Protein AF-A0A814S631-F1 (afdb_monomer_lite)

pLDDT: mean 72.61, std 12.99, range [43.47, 88.88]

Radius of gyration: 15.38 Å; chains: 1; bounding box: 37×34×47 Å

Foldseek 3Di:
DLVVVCVPDQWDWDAQCPPVPPPAWDQRIWIWHDDPVDTDIDTRGDQPHHDDCPDPVNVVLLVVLPVQLDAAHEAEDQADCCVRNVSVVVVPSDDPPRNYRYHHVVVVVVVVVVD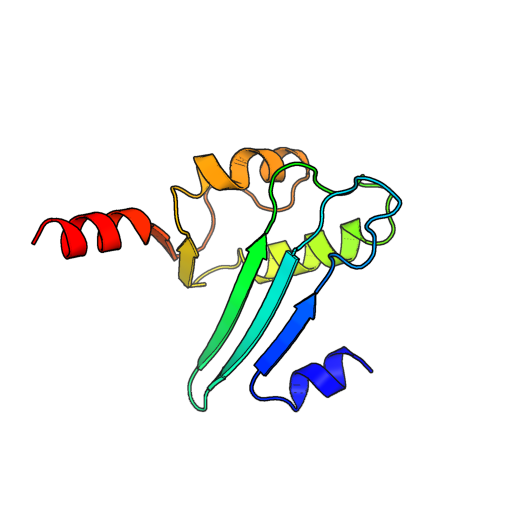

Sequence (115 aa):
MLIDTAQTTTNFVFDTESNCLTNFPSITQVMFMKQIHENSLVLIIETAHLPVELSYEFLPRKQLFNCIFRSQSHIYTWGAILDELAPFLQFNLFHLPVPSYIHNTQQVFKLWFND

Organism: NCBI:txid392030

Structure (mmCIF, N/CA/C/O backbone):
data_AF-A0A814S631-F1
#
_entry.id   AF-A0A814S631-F1
#
loop_
_atom_site.group_PDB
_atom_site.id
_atom_site.type_symbol
_atom_site.label_atom_id
_atom_site.label_alt_id
_atom_site.label_comp_id
_atom_site.label_asym_id
_atom_site.label_entity_id
_atom_site.label_seq_id
_atom_site.pdbx_PDB_ins_code
_atom_site.Cartn_x
_atom_site.Cartn_y
_atom_site.Cartn_z
_atom_site.occupancy
_atom_site.B_iso_or_equiv
_atom_site.auth_seq_id
_atom_site.auth_comp_id
_atom_site.auth_asym_id
_atom_site.auth_atom_id
_atom_site.pdbx_PDB_model_num
ATOM 1 N N . MET A 1 1 ? -24.198 3.761 5.640 1.00 49.50 1 MET A N 1
ATOM 2 C CA . MET A 1 1 ? -22.873 3.625 6.292 1.00 49.50 1 MET A CA 1
ATOM 3 C C . MET A 1 1 ? -21.807 3.923 5.235 1.00 49.50 1 MET A C 1
ATOM 5 O O . MET A 1 1 ? -22.086 3.661 4.074 1.00 49.50 1 MET A O 1
ATOM 9 N N . LEU A 1 2 ? -20.633 4.484 5.566 1.00 43.47 2 LEU A N 1
ATOM 10 C CA . LEU A 1 2 ? -19.600 4.864 4.569 1.00 43.47 2 LEU A CA 1
ATOM 11 C C . LEU A 1 2 ? -19.230 3.698 3.624 1.00 43.47 2 LEU A C 1
ATOM 13 O O . LEU A 1 2 ? -19.042 3.887 2.426 1.00 43.47 2 LEU A O 1
ATOM 17 N N . ILE A 1 3 ? -19.210 2.482 4.178 1.00 44.31 3 ILE A N 1
ATOM 18 C CA . ILE A 1 3 ? -18.983 1.224 3.458 1.00 44.31 3 ILE A CA 1
ATOM 19 C C . ILE A 1 3 ? -20.108 0.938 2.455 1.00 44.31 3 ILE A C 1
ATOM 21 O O . ILE A 1 3 ? -19.813 0.599 1.315 1.00 44.31 3 ILE A O 1
ATOM 25 N N . ASP A 1 4 ? -21.376 1.126 2.828 1.00 49.97 4 ASP A N 1
ATOM 26 C CA . ASP A 1 4 ? -22.513 0.924 1.915 1.00 49.97 4 ASP A CA 1
ATOM 27 C C . ASP A 1 4 ? -22.450 1.909 0.740 1.00 49.97 4 ASP A C 1
ATOM 29 O O . ASP A 1 4 ? -22.681 1.538 -0.407 1.00 49.97 4 ASP A O 1
ATOM 33 N N . THR A 1 5 ? -22.070 3.164 1.002 1.00 54.03 5 THR A N 1
ATOM 34 C CA . THR A 1 5 ? -21.909 4.172 -0.053 1.00 54.03 5 THR A CA 1
ATOM 35 C C . THR A 1 5 ? -20.776 3.784 -1.002 1.00 54.03 5 THR A C 1
ATOM 37 O O . THR A 1 5 ? -20.997 3.734 -2.211 1.00 54.03 5 THR A O 1
ATOM 40 N N . ALA A 1 6 ? -19.610 3.400 -0.467 1.00 56.16 6 ALA A N 1
ATOM 41 C CA . ALA A 1 6 ? -18.485 2.887 -1.253 1.00 56.16 6 ALA A CA 1
ATOM 42 C C . ALA A 1 6 ? -18.836 1.608 -2.037 1.00 56.16 6 ALA A C 1
ATOM 44 O O . ALA A 1 6 ? -18.246 1.315 -3.077 1.00 56.16 6 ALA A O 1
ATOM 45 N N . GLN A 1 7 ? -19.815 0.830 -1.568 1.00 56.03 7 GLN A N 1
ATOM 46 C CA . GLN A 1 7 ? -20.285 -0.351 -2.280 1.00 56.03 7 GLN A CA 1
ATOM 47 C C . GLN A 1 7 ? -21.157 -0.023 -3.500 1.00 56.03 7 GLN A C 1
ATOM 49 O O . GLN A 1 7 ? -21.218 -0.847 -4.414 1.00 56.03 7 GLN A O 1
ATOM 54 N N . THR A 1 8 ? -21.786 1.150 -3.546 1.00 62.84 8 THR A N 1
ATOM 55 C CA . THR A 1 8 ? -22.714 1.543 -4.623 1.00 62.84 8 THR A CA 1
ATOM 56 C C . THR A 1 8 ? -22.101 2.444 -5.696 1.00 62.84 8 THR A C 1
ATOM 58 O O . THR A 1 8 ? -22.707 2.622 -6.750 1.00 62.84 8 THR A O 1
ATOM 61 N N . THR A 1 9 ? -20.908 2.996 -5.470 1.00 57.41 9 THR A N 1
ATOM 62 C CA . THR A 1 9 ? -20.234 3.884 -6.424 1.00 57.41 9 THR A CA 1
ATOM 63 C C . THR A 1 9 ? -19.184 3.140 -7.256 1.00 57.41 9 THR A C 1
ATOM 65 O O . THR A 1 9 ? -18.549 2.192 -6.794 1.00 57.41 9 THR A O 1
ATOM 68 N N . THR A 1 10 ? -19.004 3.556 -8.514 1.00 61.81 10 THR A N 1
ATOM 69 C CA . THR A 1 10 ? -17.980 3.001 -9.423 1.00 61.81 10 THR A CA 1
ATOM 70 C C . THR A 1 10 ? -16.572 3.400 -9.003 1.00 61.81 10 THR A C 1
ATOM 72 O O . THR A 1 10 ? -15.663 2.576 -9.075 1.00 61.81 10 THR A O 1
ATOM 75 N N . ASN A 1 11 ? -16.439 4.638 -8.516 1.00 58.81 11 ASN A N 1
ATOM 76 C CA . ASN A 1 11 ? -15.249 5.171 -7.877 1.00 58.81 11 ASN A CA 1
ATOM 77 C C . ASN A 1 11 ? -15.602 5.686 -6.479 1.00 58.81 11 ASN A C 1
ATOM 79 O O . ASN A 1 11 ? -16.627 6.346 -6.293 1.00 58.81 11 ASN A O 1
ATOM 83 N N . PHE A 1 12 ? -14.761 5.401 -5.490 1.00 60.88 12 PHE A N 1
ATOM 84 C CA . PHE A 1 12 ? -14.892 5.972 -4.149 1.00 60.88 12 PHE A CA 1
ATOM 85 C C . PHE A 1 12 ? -13.537 6.471 -3.686 1.00 60.88 12 PHE A C 1
ATOM 87 O O . PHE A 1 12 ? -12.627 5.657 -3.581 1.00 60.88 12 PHE A O 1
ATOM 94 N N . VAL A 1 13 ? -13.425 7.777 -3.430 1.00 61.56 13 VAL A N 1
ATOM 95 C CA . VAL A 1 13 ? -12.200 8.422 -2.952 1.00 61.56 13 VAL A CA 1
ATOM 96 C C . VAL A 1 13 ? -12.344 8.749 -1.470 1.00 61.56 13 VAL A C 1
ATOM 98 O O . VAL A 1 13 ? -13.253 9.483 -1.090 1.00 61.56 13 VAL A O 1
ATOM 101 N N . PHE A 1 14 ? -11.444 8.217 -0.645 1.00 60.81 14 PHE A N 1
ATOM 102 C CA . PHE A 1 14 ? -11.268 8.649 0.739 1.00 60.81 14 PHE A CA 1
ATOM 103 C C . PHE A 1 14 ? -10.004 9.493 0.833 1.00 60.81 14 PHE A C 1
ATOM 105 O O . PHE A 1 14 ? -8.909 8.964 0.646 1.00 60.81 14 PHE A O 1
ATOM 112 N N . ASP A 1 15 ? -10.183 10.785 1.081 1.00 61.06 15 ASP A N 1
ATOM 113 C CA . ASP A 1 15 ? -9.104 11.725 1.359 1.00 61.06 15 ASP A CA 1
ATOM 114 C C . ASP A 1 15 ? -8.925 11.831 2.879 1.00 61.06 15 ASP A C 1
ATOM 116 O O . ASP A 1 15 ? -9.877 12.154 3.599 1.00 61.06 15 ASP A O 1
ATOM 120 N N . THR A 1 16 ? -7.724 11.517 3.373 1.00 57.44 16 THR A N 1
ATOM 121 C CA . THR A 1 16 ? -7.409 11.616 4.810 1.00 57.44 16 THR A CA 1
ATOM 122 C C . THR A 1 16 ? -6.555 12.824 5.176 1.00 57.44 16 THR A C 1
ATOM 124 O O . THR A 1 16 ? -6.138 12.943 6.327 1.00 57.44 16 THR A O 1
ATOM 127 N N . GLU A 1 17 ? -6.344 13.766 4.250 1.00 54.47 17 GLU A N 1
ATOM 128 C CA . GLU A 1 17 ? -5.602 15.009 4.505 1.00 54.47 17 GLU A CA 1
ATOM 129 C C . GLU A 1 17 ? -6.322 15.970 5.457 1.00 54.47 17 GLU A C 1
ATOM 131 O O . GLU A 1 17 ? -5.699 16.864 6.024 1.00 54.47 17 GLU A O 1
ATOM 136 N N . SER A 1 18 ? -7.620 15.778 5.707 1.00 49.88 18 SER A N 1
ATOM 137 C CA . SER A 1 18 ? -8.451 16.700 6.498 1.00 49.88 18 SER A CA 1
ATOM 138 C C . SER A 1 18 ? -8.016 16.888 7.968 1.00 49.88 18 SER A C 1
ATOM 140 O O . SER A 1 18 ? -8.552 17.760 8.651 1.00 49.88 18 SER A O 1
ATOM 142 N N . ASN A 1 19 ? -6.997 16.161 8.442 1.00 48.38 19 ASN A N 1
ATOM 143 C CA . ASN A 1 19 ? -6.349 16.343 9.745 1.00 48.38 19 ASN A CA 1
ATOM 144 C C . ASN A 1 19 ? -5.008 17.117 9.656 1.00 48.38 19 ASN A C 1
ATOM 146 O O . ASN A 1 19 ? -4.006 16.741 10.265 1.00 48.38 19 ASN A O 1
ATOM 150 N N . CYS A 1 20 ? -4.979 18.254 8.948 1.00 47.00 20 CYS A N 1
ATOM 151 C CA . CYS A 1 20 ? -3.806 19.149 8.877 1.00 47.00 20 CYS A CA 1
ATOM 152 C C . CYS A 1 20 ? -3.370 19.759 10.229 1.00 47.00 20 CYS A C 1
ATOM 154 O O . CYS A 1 20 ? -2.339 20.422 10.299 1.00 47.00 20 CYS A O 1
ATOM 156 N N . LEU A 1 21 ? -4.143 19.588 11.308 1.00 46.56 21 LEU A N 1
ATOM 157 C CA . LEU A 1 21 ? -3.886 20.244 12.596 1.00 46.56 21 LEU A CA 1
ATOM 158 C C . LEU A 1 21 ? -2.824 19.546 13.456 1.00 46.56 21 LEU A C 1
ATOM 160 O O . LEU A 1 21 ? -2.373 20.131 14.439 1.00 46.56 21 LEU A O 1
ATOM 164 N N . THR A 1 22 ? -2.426 18.314 13.122 1.00 48.09 22 THR A N 1
ATOM 165 C CA . THR A 1 22 ? -1.617 17.494 14.039 1.00 48.09 22 THR A CA 1
ATOM 166 C C . THR A 1 22 ? -0.306 16.945 13.468 1.00 48.09 22 THR A C 1
ATOM 168 O O . THR A 1 22 ? 0.371 16.218 14.184 1.00 48.09 22 THR A O 1
ATOM 171 N N . ASN A 1 23 ? 0.104 17.299 12.239 1.00 48.84 23 ASN A N 1
ATOM 172 C CA . ASN A 1 23 ? 1.354 16.809 11.613 1.00 48.84 23 ASN A CA 1
ATOM 173 C C . ASN A 1 23 ? 1.528 15.274 11.685 1.00 48.84 23 ASN A C 1
ATOM 175 O O . ASN A 1 23 ? 2.636 14.764 11.846 1.00 48.84 23 ASN A O 1
ATOM 179 N N . PHE A 1 24 ? 0.425 14.532 11.593 1.00 46.62 24 PHE A N 1
ATOM 180 C CA . PHE A 1 24 ? 0.411 13.072 11.611 1.00 46.62 24 PHE A CA 1
ATOM 181 C C . PHE A 1 24 ? 0.120 12.550 10.189 1.00 46.62 24 PHE A C 1
ATOM 183 O O . PHE A 1 24 ? -0.580 13.200 9.419 1.00 46.62 24 PHE A O 1
ATOM 190 N N . PRO A 1 25 ? 0.654 11.381 9.824 1.00 50.38 25 PRO A N 1
ATOM 191 C CA . PRO A 1 25 ? 0.599 10.781 8.484 1.00 50.38 25 PRO A CA 1
ATOM 192 C C . PRO A 1 25 ? -0.809 10.406 8.062 1.00 50.38 25 PRO A C 1
ATOM 194 O O . PRO A 1 25 ? -1.648 9.922 8.835 1.00 50.38 25 PRO A O 1
ATOM 197 N N . SER A 1 26 ? -1.017 10.424 6.764 1.00 54.25 26 SER A N 1
ATOM 198 C CA . SER A 1 26 ? -2.323 10.174 6.203 1.00 54.25 26 SER A CA 1
ATOM 199 C C . SER A 1 26 ? -2.193 9.153 5.070 1.00 54.25 26 SER A C 1
ATOM 201 O O . SER A 1 26 ? -1.183 9.055 4.374 1.00 54.25 26 SER A O 1
ATOM 203 N N . ILE A 1 27 ? -3.193 8.283 4.952 1.00 64.75 27 ILE A N 1
ATOM 204 C CA . ILE A 1 27 ? -3.417 7.593 3.687 1.00 64.75 27 ILE A CA 1
ATOM 205 C C . ILE A 1 27 ? -4.022 8.665 2.800 1.00 64.75 27 ILE A C 1
ATOM 207 O O . ILE A 1 27 ? -5.214 8.936 2.902 1.00 64.75 27 ILE A O 1
ATOM 211 N N . THR A 1 28 ? -3.208 9.331 1.999 1.00 61.00 28 THR A N 1
ATOM 212 C CA . THR A 1 28 ? -3.640 10.518 1.263 1.00 61.00 28 THR A CA 1
ATOM 213 C C . THR A 1 28 ? -4.883 10.229 0.435 1.00 61.00 28 THR A C 1
ATOM 215 O O . THR A 1 28 ? -5.835 11.000 0.451 1.00 61.00 28 THR A O 1
ATOM 218 N N . GLN A 1 29 ? -4.919 9.066 -0.224 1.00 68.06 29 GLN A N 1
ATOM 219 C CA . GLN A 1 29 ? -6.048 8.719 -1.071 1.00 68.06 29 GLN A CA 1
ATOM 220 C C . GLN A 1 29 ? -6.296 7.213 -1.139 1.00 68.06 29 GLN A C 1
ATOM 222 O O . GLN A 1 29 ? -5.407 6.437 -1.486 1.00 68.06 29 GLN A O 1
ATOM 227 N N . VAL A 1 30 ? -7.538 6.796 -0.897 1.00 69.00 30 VAL A N 1
ATOM 228 C CA . VAL A 1 30 ? -8.022 5.447 -1.230 1.00 69.00 30 VAL A CA 1
ATOM 229 C C . VAL A 1 30 ? -9.023 5.564 -2.364 1.00 69.00 30 VAL A C 1
ATOM 231 O O . VAL A 1 30 ? -10.063 6.174 -2.160 1.00 69.00 30 VAL A O 1
ATOM 234 N N . MET A 1 31 ? -8.747 4.973 -3.525 1.00 72.62 31 MET A N 1
ATOM 235 C CA . MET A 1 31 ? -9.673 4.917 -4.654 1.00 72.62 31 MET A CA 1
ATOM 236 C C . MET A 1 31 ? -10.065 3.475 -4.978 1.00 72.62 31 MET A C 1
ATOM 238 O O . MET A 1 31 ? -9.269 2.699 -5.504 1.00 72.62 31 MET A O 1
ATOM 242 N N . PHE A 1 32 ? -11.319 3.119 -4.712 1.00 72.25 32 PHE A N 1
ATOM 243 C CA . PHE A 1 32 ? -11.886 1.849 -5.171 1.00 72.25 32 PHE A CA 1
ATOM 244 C C . PHE A 1 32 ? -12.362 2.000 -6.609 1.00 72.25 32 PHE A C 1
ATOM 246 O O . PHE A 1 32 ? -13.099 2.936 -6.888 1.00 72.25 32 PHE A O 1
ATOM 253 N N . MET A 1 33 ? -11.977 1.084 -7.492 1.00 70.56 33 MET A N 1
ATOM 254 C CA . MET A 1 33 ? -12.450 1.017 -8.872 1.00 70.56 33 MET A CA 1
ATOM 255 C C . MET A 1 33 ? -13.202 -0.295 -9.059 1.00 70.56 33 MET A C 1
ATOM 257 O O . MET A 1 33 ? -12.608 -1.376 -9.029 1.00 70.56 33 MET A O 1
ATOM 261 N N . LYS A 1 34 ? -14.518 -0.209 -9.244 1.00 69.62 34 LYS A N 1
ATOM 262 C CA . LYS A 1 34 ? -15.350 -1.378 -9.537 1.00 69.62 34 LYS A CA 1
ATOM 263 C C . LYS A 1 34 ? -15.565 -1.495 -11.038 1.00 69.62 34 LYS A C 1
ATOM 265 O O . LYS A 1 34 ? -16.262 -0.667 -11.623 1.00 69.62 34 LYS A O 1
ATOM 270 N N . GLN A 1 35 ? -14.997 -2.527 -11.655 1.00 67.56 35 GLN A N 1
ATOM 271 C CA . GLN A 1 35 ? -15.314 -2.906 -13.030 1.00 67.56 35 GLN A CA 1
ATOM 272 C C . GLN A 1 35 ? -16.125 -4.206 -13.053 1.00 67.56 35 GLN A C 1
AT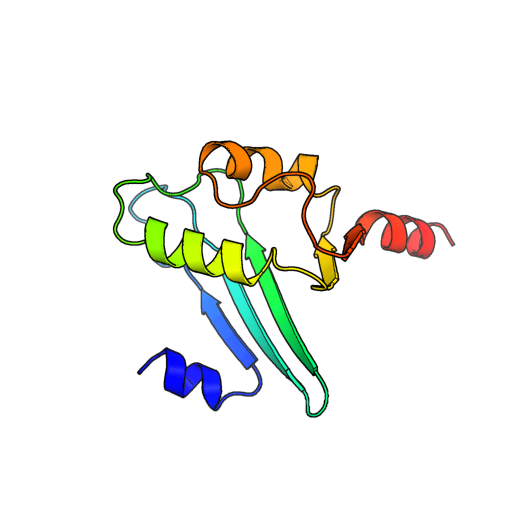OM 274 O O . GLN A 1 35 ? -16.156 -4.959 -12.084 1.00 67.56 35 GLN A O 1
ATOM 279 N N . ILE A 1 36 ? -16.801 -4.467 -14.176 1.00 58.03 36 ILE A N 1
ATOM 280 C CA . ILE A 1 36 ? -17.729 -5.601 -14.353 1.00 58.03 36 ILE A CA 1
ATOM 281 C C . ILE A 1 36 ? -17.045 -6.958 -14.098 1.00 58.03 36 ILE A C 1
ATOM 283 O O . ILE A 1 36 ? -17.706 -7.905 -13.675 1.00 58.03 36 ILE A O 1
ATOM 287 N N . HIS A 1 37 ? -15.731 -7.048 -14.321 1.00 66.38 37 HIS A N 1
ATOM 288 C CA . HIS A 1 37 ? -14.973 -8.295 -14.203 1.00 66.38 37 HIS A CA 1
ATOM 289 C C . HIS A 1 37 ? -13.944 -8.297 -13.070 1.00 66.38 37 HIS A C 1
ATOM 291 O O . HIS A 1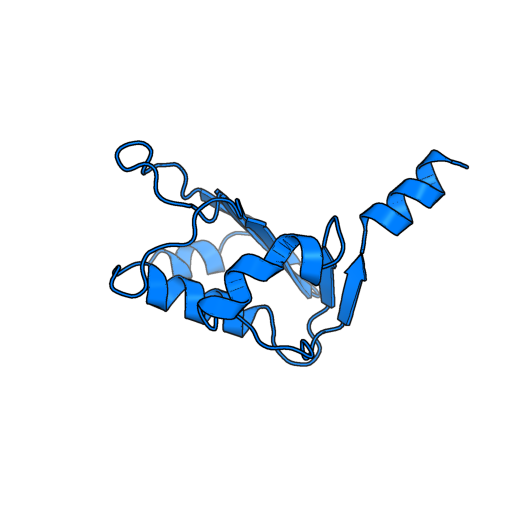 37 ? -13.610 -9.369 -12.573 1.00 66.38 37 HIS A O 1
ATOM 297 N N . GLU A 1 38 ? -13.472 -7.129 -12.627 1.00 69.88 38 GLU A N 1
ATOM 298 C CA . GLU A 1 38 ? -12.404 -7.027 -11.633 1.00 69.88 38 GLU A CA 1
ATOM 299 C C . GLU A 1 38 ? -12.629 -5.837 -10.694 1.00 69.88 38 GLU A C 1
ATOM 301 O O . GLU A 1 38 ? -13.002 -4.737 -11.110 1.00 69.88 38 GLU A O 1
ATOM 306 N N . ASN A 1 39 ? -12.398 -6.072 -9.402 1.00 73.19 39 ASN A N 1
ATOM 307 C CA . ASN A 1 39 ? -12.371 -5.021 -8.394 1.00 73.19 39 ASN A CA 1
ATOM 308 C C . ASN A 1 39 ? -10.918 -4.631 -8.147 1.00 73.19 39 ASN A C 1
ATOM 310 O O . ASN A 1 39 ? -10.121 -5.469 -7.721 1.00 73.19 39 ASN A O 1
ATOM 314 N N . SER A 1 40 ? -10.613 -3.357 -8.347 1.00 74.62 40 SER A N 1
ATOM 315 C CA . SER A 1 40 ? -9.272 -2.809 -8.178 1.00 74.62 40 SER A CA 1
ATOM 316 C C . SER A 1 40 ? -9.269 -1.727 -7.107 1.00 74.62 40 SER A C 1
ATOM 318 O O . SER A 1 40 ? -10.274 -1.063 -6.849 1.00 74.62 40 SER A O 1
ATOM 320 N N . LEU A 1 41 ? -8.120 -1.553 -6.466 1.00 77.00 41 LEU A N 1
ATOM 321 C CA . LEU A 1 41 ? -7.890 -0.529 -5.457 1.00 77.00 41 LEU A CA 1
ATOM 322 C C . LEU A 1 41 ? -6.625 0.229 -5.835 1.00 77.00 41 LEU A C 1
ATOM 324 O O . LEU A 1 41 ? -5.566 -0.375 -5.985 1.00 77.00 41 LEU A O 1
ATOM 328 N N . VAL A 1 42 ? -6.737 1.544 -5.962 1.00 77.06 42 VAL A N 1
ATOM 329 C CA . VAL A 1 42 ? -5.588 2.443 -6.017 1.00 77.06 42 VAL A CA 1
ATOM 330 C C . VAL A 1 42 ? -5.439 3.064 -4.640 1.00 77.06 42 VAL A C 1
ATOM 332 O O . VAL A 1 42 ? -6.388 3.625 -4.096 1.00 77.06 42 VAL A O 1
ATOM 335 N N . LEU A 1 43 ? -4.248 2.938 -4.069 1.00 74.50 43 LEU A N 1
ATOM 336 C CA . LEU A 1 43 ? -3.911 3.507 -2.775 1.00 74.50 43 LEU A CA 1
ATOM 337 C C . LEU A 1 43 ? -2.723 4.449 -2.959 1.00 74.50 43 LEU A C 1
ATOM 339 O O . LEU A 1 43 ? -1.665 4.020 -3.413 1.00 74.50 43 LEU A O 1
ATOM 343 N N . ILE A 1 44 ? -2.903 5.715 -2.597 1.00 74.00 44 ILE A N 1
ATOM 344 C CA . ILE A 1 44 ? -1.824 6.695 -2.492 1.00 74.00 44 ILE A CA 1
ATOM 345 C C . ILE A 1 44 ? -1.521 6.859 -1.010 1.00 74.00 44 ILE A C 1
ATOM 347 O O . ILE A 1 44 ? -2.406 7.171 -0.208 1.00 74.00 44 ILE A O 1
ATOM 351 N N . ILE A 1 45 ? -0.271 6.588 -0.654 1.00 71.38 45 ILE A N 1
ATOM 352 C CA . ILE A 1 45 ? 0.208 6.601 0.721 1.00 71.38 45 ILE A CA 1
ATOM 353 C C . ILE A 1 45 ? 1.310 7.644 0.825 1.00 71.38 45 ILE A C 1
ATOM 355 O O . ILE A 1 45 ? 2.278 7.590 0.069 1.00 71.38 45 ILE A O 1
ATOM 359 N N . GLU A 1 46 ? 1.213 8.524 1.814 1.00 68.19 46 GLU A N 1
ATOM 360 C CA . GLU A 1 46 ? 2.335 9.351 2.229 1.00 68.19 46 GLU A CA 1
ATOM 361 C C . GLU A 1 46 ? 3.109 8.627 3.339 1.00 68.19 46 GLU A C 1
ATOM 363 O O . GLU A 1 46 ? 2.615 8.391 4.445 1.00 68.19 46 GLU A O 1
ATOM 368 N N . THR A 1 47 ? 4.330 8.199 3.024 1.00 61.59 47 THR A N 1
ATOM 369 C CA . THR A 1 47 ? 5.123 7.274 3.854 1.00 61.59 47 THR A CA 1
ATOM 370 C C . THR A 1 47 ? 5.830 7.955 5.023 1.00 61.59 47 THR A C 1
ATOM 372 O O . THR A 1 47 ? 6.345 7.275 5.910 1.00 61.59 47 THR A O 1
ATOM 375 N N . ALA A 1 48 ? 5.826 9.289 5.058 1.00 58.31 48 ALA A N 1
ATOM 376 C CA . ALA A 1 48 ? 6.691 10.065 5.930 1.00 58.31 48 ALA A CA 1
ATOM 377 C C . ALA A 1 48 ? 6.381 9.937 7.433 1.00 58.31 48 ALA A C 1
ATOM 379 O O . ALA A 1 48 ? 7.272 10.246 8.218 1.00 58.31 48 ALA A O 1
ATOM 380 N N . HIS A 1 49 ? 5.188 9.494 7.872 1.00 60.16 49 HIS A N 1
ATOM 381 C CA . HIS A 1 49 ? 4.841 9.685 9.294 1.00 60.16 49 HIS A CA 1
ATOM 382 C C . HIS A 1 49 ? 4.003 8.621 10.050 1.00 60.16 49 HIS A C 1
ATOM 384 O O . HIS A 1 49 ? 3.604 8.968 11.140 1.00 60.16 49 HIS A O 1
ATOM 390 N N . LEU A 1 50 ? 3.701 7.394 9.572 1.00 65.44 50 LEU A N 1
ATOM 391 C CA . LEU A 1 50 ? 2.771 6.342 10.143 1.00 65.44 50 LEU A CA 1
ATOM 392 C C . LEU A 1 50 ? 2.085 6.494 11.552 1.00 65.44 50 LEU A C 1
ATOM 394 O O . LEU A 1 50 ? 2.749 6.796 12.539 1.00 65.44 50 LEU A O 1
ATOM 398 N N . PRO A 1 51 ? 0.735 6.338 11.659 1.00 67.25 51 PRO A N 1
ATOM 399 C CA . PRO A 1 51 ? 0.012 6.749 12.861 1.00 67.25 51 PRO A CA 1
ATOM 400 C C . PRO A 1 51 ? 0.429 5.908 14.062 1.00 67.25 51 PRO A C 1
ATOM 402 O O . PRO A 1 51 ? 0.716 4.720 13.929 1.00 67.25 51 PRO A O 1
ATOM 405 N N . VAL A 1 52 ? 0.437 6.528 15.242 1.00 72.88 52 VAL A N 1
ATOM 406 C CA . VAL A 1 52 ? 0.852 5.872 16.489 1.00 72.88 52 VAL A CA 1
ATOM 407 C C . VAL A 1 52 ? -0.028 4.645 16.742 1.00 72.88 52 VAL A C 1
ATOM 409 O O . VAL A 1 52 ? -1.246 4.728 16.574 1.00 72.88 52 VAL A O 1
ATOM 412 N N . GLU A 1 53 ? 0.555 3.527 17.187 1.00 76.56 53 GLU A N 1
ATOM 413 C CA . GLU A 1 53 ? -0.162 2.247 17.356 1.00 76.56 53 GLU A CA 1
ATOM 414 C C . GLU A 1 53 ? -1.399 2.338 18.263 1.00 76.56 53 GLU A C 1
ATOM 416 O O . GLU A 1 53 ? -2.373 1.610 18.081 1.00 76.56 53 GLU A O 1
ATOM 421 N N . LEU A 1 54 ? -1.368 3.258 19.230 1.00 81.81 54 LEU A N 1
ATOM 422 C CA . LEU A 1 54 ? -2.449 3.503 20.186 1.00 81.81 54 LEU A CA 1
ATOM 423 C C . LEU A 1 54 ? -3.576 4.388 19.629 1.00 81.81 54 LEU A C 1
ATOM 425 O O . LEU A 1 54 ? -4.586 4.590 20.303 1.00 81.81 54 LEU A O 1
ATOM 429 N N . SER A 1 55 ? -3.416 4.953 18.430 1.00 79.25 55 SER A N 1
ATOM 430 C CA . SER A 1 55 ? -4.450 5.780 17.809 1.00 79.25 55 SER A CA 1
ATOM 431 C C . SER A 1 55 ? -5.628 4.927 17.334 1.00 79.25 55 SER A C 1
ATOM 433 O O . SER A 1 55 ? -5.465 3.805 16.852 1.00 79.25 55 SER A O 1
ATOM 435 N N . TYR A 1 56 ? -6.839 5.480 17.419 1.00 79.38 56 TYR A N 1
ATOM 436 C CA . TYR A 1 56 ? -8.058 4.798 16.971 1.00 79.38 56 TYR A CA 1
ATOM 437 C C . TYR A 1 56 ? -8.053 4.491 15.459 1.00 79.38 56 TYR A C 1
ATOM 439 O O . TYR A 1 56 ? -8.751 3.585 15.010 1.00 79.38 56 TYR A O 1
ATOM 447 N N . GLU A 1 57 ? -7.248 5.214 14.675 1.00 74.38 57 GLU A N 1
ATOM 448 C CA . GLU A 1 57 ? -7.095 5.017 13.230 1.00 74.38 57 GLU A CA 1
ATOM 449 C C . GLU A 1 57 ? -6.121 3.890 12.867 1.00 74.38 57 GLU A C 1
ATOM 451 O O . GLU A 1 57 ? -6.170 3.370 11.749 1.00 74.38 57 GLU A O 1
ATOM 456 N N . PHE A 1 58 ? -5.237 3.493 13.786 1.00 79.75 58 PHE A N 1
ATOM 457 C CA . PHE A 1 58 ? -4.191 2.519 13.491 1.00 79.75 58 PHE A CA 1
ATOM 458 C C . PHE A 1 58 ? -4.762 1.141 13.149 1.00 79.75 58 PHE A C 1
ATOM 460 O O . PHE A 1 58 ? -4.361 0.528 12.159 1.00 79.75 58 PHE A O 1
ATOM 467 N N . LEU A 1 59 ? -5.741 0.664 13.925 1.00 83.12 59 LEU A N 1
ATOM 468 C CA . LEU A 1 59 ? -6.348 -0.650 13.710 1.00 83.12 59 LEU A CA 1
ATOM 469 C C . LEU A 1 59 ? -7.064 -0.756 12.345 1.00 83.12 59 LEU A C 1
ATOM 471 O O . LEU A 1 59 ? -6.762 -1.704 11.615 1.00 83.12 59 LEU A O 1
ATOM 475 N N . PRO A 1 60 ? -7.934 0.194 11.939 1.00 80.44 60 PRO A N 1
ATOM 476 C CA . PRO A 1 60 ? -8.499 0.213 10.589 1.00 80.44 60 PRO A CA 1
ATOM 477 C C . PRO A 1 60 ? -7.444 0.216 9.477 1.00 80.44 60 PRO A C 1
ATOM 479 O O . PRO A 1 60 ? -7.585 -0.511 8.494 1.00 80.44 60 PRO A O 1
ATOM 482 N N . ARG A 1 61 ? -6.353 0.980 9.631 1.00 79.00 61 ARG A N 1
ATOM 483 C CA . ARG A 1 61 ? -5.264 0.996 8.641 1.00 79.00 61 ARG A CA 1
ATOM 484 C C . ARG A 1 61 ? -4.539 -0.345 8.587 1.00 79.00 61 ARG A C 1
ATOM 486 O O . ARG A 1 61 ? -4.333 -0.875 7.503 1.00 79.00 61 ARG A O 1
ATOM 493 N N . LYS A 1 62 ? -4.236 -0.960 9.730 1.00 83.12 62 LYS A N 1
ATOM 494 C CA . LYS A 1 62 ? -3.648 -2.306 9.781 1.00 83.12 62 LYS A CA 1
ATOM 495 C C . LYS A 1 62 ? -4.534 -3.349 9.098 1.00 83.12 62 LYS A C 1
ATOM 497 O O . LYS A 1 62 ? -4.039 -4.180 8.343 1.00 83.12 62 LYS A O 1
ATOM 502 N N . GLN A 1 63 ? -5.847 -3.283 9.313 1.00 84.44 63 GLN A N 1
ATOM 503 C CA . GLN A 1 63 ? -6.807 -4.154 8.630 1.00 84.44 63 GLN A CA 1
ATOM 504 C C . GLN A 1 63 ? -6.806 -3.928 7.113 1.00 84.44 63 GLN A C 1
ATOM 506 O O . GLN A 1 63 ? -6.748 -4.900 6.364 1.00 84.44 63 GLN A O 1
ATOM 511 N N . LEU A 1 64 ? -6.798 -2.671 6.658 1.00 82.19 64 LEU A N 1
ATOM 512 C CA . LEU A 1 64 ? -6.706 -2.337 5.236 1.00 82.19 64 LEU A CA 1
ATOM 513 C C . LEU A 1 64 ? -5.432 -2.911 4.598 1.00 82.19 64 LEU A C 1
ATOM 515 O O . LEU A 1 64 ? -5.511 -3.564 3.560 1.00 82.19 64 LEU A O 1
ATOM 519 N N . PHE A 1 65 ? -4.273 -2.721 5.231 1.00 83.94 65 PHE A N 1
ATOM 520 C CA . PHE A 1 65 ? -3.004 -3.243 4.722 1.00 83.94 65 PHE A CA 1
ATOM 521 C C . PHE A 1 65 ? -3.003 -4.778 4.657 1.00 83.94 65 PHE A C 1
ATOM 523 O O . PHE A 1 65 ? -2.621 -5.341 3.632 1.00 83.94 65 PHE A O 1
ATOM 530 N N . ASN A 1 66 ? -3.542 -5.460 5.672 1.00 83.50 66 ASN A N 1
ATOM 531 C CA . ASN A 1 66 ? -3.720 -6.915 5.641 1.00 83.50 66 ASN A CA 1
ATOM 532 C C . ASN A 1 66 ? -4.631 -7.383 4.491 1.00 83.50 66 ASN A C 1
ATOM 534 O O . ASN A 1 66 ? -4.409 -8.452 3.923 1.00 83.50 66 ASN A O 1
ATOM 538 N N . CYS A 1 67 ? -5.653 -6.603 4.126 1.00 82.00 67 CYS A N 1
ATOM 539 C CA . CYS A 1 67 ? -6.510 -6.915 2.981 1.00 82.00 67 CYS A CA 1
ATOM 540 C C . CYS A 1 67 ? -5.794 -6.736 1.636 1.00 82.00 67 CYS A C 1
ATOM 542 O O . CYS A 1 67 ? -6.069 -7.489 0.701 1.00 82.00 67 CYS A O 1
ATOM 544 N N . ILE A 1 68 ? -4.896 -5.754 1.532 1.00 83.56 68 ILE A N 1
ATOM 545 C CA . ILE A 1 68 ? -4.127 -5.468 0.313 1.00 83.56 68 ILE A CA 1
ATOM 546 C C . ILE A 1 68 ? -3.064 -6.549 0.095 1.00 83.56 68 ILE A C 1
ATOM 548 O O . ILE A 1 68 ? -3.030 -7.185 -0.962 1.00 83.56 68 ILE A O 1
ATOM 552 N N . PHE A 1 69 ? -2.255 -6.813 1.123 1.00 83.69 69 PHE A N 1
ATOM 553 C CA . PHE A 1 69 ? -1.110 -7.729 1.099 1.00 83.69 69 PHE A CA 1
ATOM 554 C C . PHE A 1 69 ? -1.489 -9.198 1.337 1.00 83.69 69 PHE A C 1
ATOM 556 O O . PHE A 1 69 ? -0.819 -9.924 2.071 1.00 83.69 69 PHE A O 1
ATOM 563 N N . ARG A 1 70 ? -2.579 -9.652 0.713 1.00 80.25 70 ARG A N 1
ATOM 564 C CA . ARG A 1 70 ? -3.049 -11.045 0.764 1.00 80.25 70 ARG A CA 1
ATOM 565 C C . ARG A 1 70 ? -2.488 -11.890 -0.384 1.00 80.25 70 ARG A C 1
ATOM 567 O O . ARG A 1 70 ? -2.001 -11.366 -1.390 1.00 80.25 70 ARG A O 1
ATOM 574 N N . SER A 1 71 ? -2.627 -13.209 -0.246 1.00 74.25 71 SER A N 1
ATOM 575 C CA . SER A 1 71 ? -2.291 -14.185 -1.288 1.00 74.25 71 SER A CA 1
ATOM 576 C C . SER A 1 71 ? -2.930 -13.829 -2.633 1.00 74.25 71 SER A C 1
ATOM 578 O O . SER A 1 71 ? -4.128 -13.552 -2.669 1.00 74.25 71 SER A O 1
ATOM 580 N N . GLN A 1 72 ? -2.161 -13.908 -3.722 1.00 79.12 72 GLN A N 1
ATOM 581 C CA . GLN A 1 72 ? -2.630 -13.750 -5.113 1.00 79.12 72 GLN A CA 1
ATOM 582 C C . GLN A 1 72 ? -3.079 -12.335 -5.525 1.00 79.12 72 GLN A C 1
ATOM 584 O O . GLN A 1 72 ? -3.498 -12.144 -6.664 1.00 79.12 72 GLN A O 1
ATOM 589 N N . SER A 1 73 ? -2.962 -11.324 -4.657 1.00 83.19 73 SER A N 1
ATOM 590 C CA . SER A 1 73 ? -3.152 -9.932 -5.082 1.00 83.19 73 SER A CA 1
ATOM 591 C C . SER A 1 73 ? -2.071 -9.524 -6.085 1.00 83.19 73 SER A C 1
ATOM 593 O O . SER A 1 73 ? -0.898 -9.851 -5.901 1.00 83.19 73 SER A O 1
ATOM 595 N N . HIS A 1 74 ? -2.453 -8.764 -7.110 1.00 85.06 74 HIS A N 1
ATOM 596 C CA . HIS A 1 74 ? -1.517 -8.038 -7.964 1.00 85.06 74 HIS A CA 1
ATOM 597 C C . HIS A 1 74 ? -1.363 -6.625 -7.411 1.00 85.06 74 HIS A C 1
ATOM 599 O O . HIS A 1 74 ? -2.342 -5.892 -7.293 1.00 85.06 74 HIS A O 1
ATOM 605 N N . ILE A 1 75 ? -0.142 -6.258 -7.034 1.00 86.25 75 ILE A N 1
ATOM 606 C CA . ILE A 1 75 ? 0.170 -4.965 -6.433 1.00 86.25 75 ILE A CA 1
ATOM 607 C C . ILE A 1 75 ? 1.133 -4.241 -7.358 1.00 86.25 75 ILE A C 1
ATOM 609 O O . ILE A 1 75 ? 2.226 -4.730 -7.634 1.00 86.25 75 ILE A O 1
ATOM 613 N N . TYR A 1 76 ? 0.719 -3.069 -7.818 1.00 86.12 76 TYR A N 1
ATOM 614 C CA . TYR A 1 76 ? 1.515 -2.197 -8.669 1.00 86.12 76 TYR A CA 1
ATOM 615 C C . TYR A 1 76 ? 2.056 -1.055 -7.812 1.00 86.12 76 TYR A C 1
ATOM 617 O O . TYR A 1 76 ? 1.280 -0.305 -7.222 1.00 86.12 76 TYR A O 1
ATOM 625 N N . THR A 1 77 ? 3.377 -0.943 -7.714 1.00 85.88 77 THR A N 1
ATOM 626 C CA . THR A 1 77 ? 4.067 0.094 -6.938 1.00 85.88 77 THR A CA 1
ATOM 627 C C . THR A 1 77 ? 4.901 0.960 -7.865 1.00 85.88 77 THR A C 1
ATOM 629 O O . THR A 1 77 ? 5.439 0.457 -8.849 1.00 85.88 77 THR A O 1
ATOM 632 N N . TRP A 1 78 ? 5.052 2.252 -7.550 1.00 83.94 78 TRP A N 1
ATOM 633 C CA . TRP A 1 78 ? 5.944 3.116 -8.323 1.00 83.94 78 TRP A CA 1
ATOM 634 C C . TRP A 1 78 ? 7.389 2.622 -8.214 1.00 83.94 78 TRP A C 1
ATOM 636 O O . TRP A 1 78 ? 7.940 2.179 -9.211 1.00 83.94 78 TRP A O 1
ATOM 646 N N . GLY A 1 79 ? 7.981 2.620 -7.018 1.00 85.88 79 GLY A N 1
ATOM 647 C CA . GLY A 1 79 ? 9.320 2.085 -6.759 1.00 85.88 79 GLY A CA 1
ATOM 648 C C . GLY A 1 79 ? 9.337 0.625 -6.300 1.00 85.88 79 GLY A C 1
ATOM 649 O O . GLY A 1 79 ? 8.334 -0.093 -6.358 1.00 85.88 79 GLY A O 1
ATOM 650 N N . ALA A 1 80 ? 10.500 0.171 -5.825 1.00 86.94 80 ALA A N 1
ATOM 651 C CA . ALA A 1 80 ? 10.600 -1.120 -5.156 1.00 86.94 80 ALA A CA 1
ATOM 652 C C . ALA A 1 80 ? 9.860 -1.059 -3.813 1.00 86.94 80 ALA A C 1
ATOM 654 O O . ALA A 1 80 ? 10.048 -0.131 -3.032 1.00 86.94 80 ALA A O 1
ATOM 655 N N . ILE A 1 81 ? 9.036 -2.068 -3.526 1.00 84.06 81 ILE A N 1
ATOM 656 C CA . ILE A 1 81 ? 8.178 -2.068 -2.333 1.00 84.06 81 ILE A CA 1
ATOM 657 C C . ILE A 1 81 ? 8.963 -1.952 -1.019 1.00 84.06 81 ILE A C 1
ATOM 659 O O . ILE A 1 81 ? 8.475 -1.353 -0.067 1.00 84.06 81 ILE A O 1
ATOM 663 N N . LEU A 1 82 ? 10.178 -2.509 -0.974 1.00 85.00 82 LEU A N 1
ATOM 664 C CA . LEU A 1 82 ? 11.062 -2.398 0.184 1.00 85.00 82 LEU A CA 1
ATOM 665 C C . LEU A 1 82 ? 11.501 -0.956 0.414 1.00 85.00 82 LEU A C 1
ATOM 667 O O . LEU A 1 82 ? 11.486 -0.511 1.552 1.00 85.00 82 LEU A O 1
ATOM 671 N N . ASP A 1 83 ? 11.840 -0.231 -0.646 1.00 84.12 83 ASP A N 1
ATOM 672 C CA . ASP A 1 83 ? 12.326 1.143 -0.535 1.00 84.12 83 ASP A CA 1
ATOM 673 C C . ASP A 1 83 ? 11.185 2.085 -0.133 1.00 84.12 83 ASP A C 1
ATOM 675 O O . ASP A 1 83 ? 11.339 2.912 0.761 1.00 84.12 83 ASP A O 1
ATOM 679 N N . GLU A 1 84 ? 10.013 1.911 -0.748 1.00 79.25 84 GLU A N 1
ATOM 680 C CA . GLU A 1 84 ? 8.848 2.773 -0.526 1.00 79.25 84 GLU A CA 1
ATOM 681 C C . GLU A 1 84 ? 8.163 2.489 0.823 1.00 79.25 84 GLU A C 1
ATOM 683 O O . GLU A 1 84 ? 7.745 3.409 1.523 1.00 79.25 84 GLU A O 1
ATOM 688 N N . LEU A 1 85 ? 8.037 1.214 1.214 1.00 82.00 85 LEU A N 1
ATOM 689 C CA . LEU A 1 85 ? 7.229 0.799 2.368 1.00 82.00 85 LEU A CA 1
ATOM 690 C C . LEU A 1 85 ? 8.042 0.212 3.530 1.00 82.00 85 LEU A C 1
ATOM 692 O O . LEU A 1 85 ? 7.441 -0.261 4.493 1.00 82.00 85 LEU A O 1
ATOM 696 N N . ALA A 1 86 ? 9.380 0.265 3.517 1.00 83.38 86 ALA A N 1
ATOM 697 C CA . ALA A 1 86 ? 10.206 -0.174 4.653 1.00 83.38 86 ALA A CA 1
ATOM 698 C C . ALA A 1 86 ? 9.714 0.341 6.022 1.00 83.38 86 ALA A C 1
ATOM 700 O O . ALA A 1 86 ? 9.621 -0.470 6.951 1.00 83.38 86 ALA A O 1
ATOM 701 N N . PRO A 1 87 ? 9.318 1.625 6.179 1.00 78.44 87 PRO A N 1
ATOM 702 C CA . PRO A 1 87 ? 8.837 2.135 7.461 1.00 78.44 87 PRO A CA 1
ATOM 703 C C . PRO A 1 87 ? 7.600 1.414 8.006 1.00 78.44 87 PRO A C 1
ATOM 705 O O . PRO A 1 87 ? 7.353 1.489 9.201 1.00 78.44 87 PRO A O 1
ATOM 708 N N . PHE A 1 88 ? 6.829 0.713 7.173 1.00 80.50 88 PHE A N 1
ATOM 709 C CA . PHE A 1 88 ? 5.569 0.057 7.534 1.00 80.50 88 PHE A CA 1
ATOM 710 C C . PHE A 1 88 ? 5.797 -1.328 8.156 1.00 80.50 88 PHE A C 1
ATOM 712 O O . PHE A 1 88 ? 4.912 -1.849 8.842 1.00 80.50 88 PHE A O 1
ATOM 719 N N . LEU A 1 89 ? 6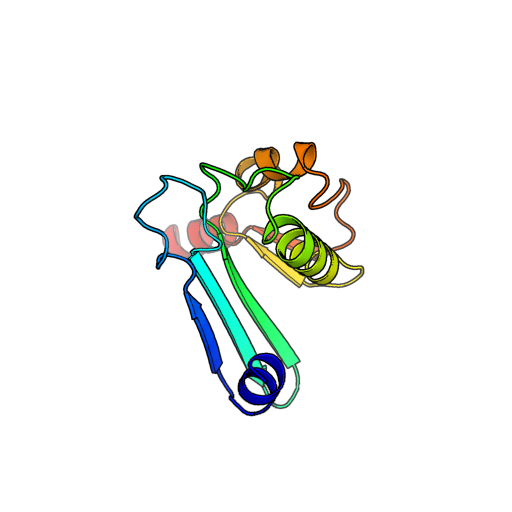.992 -1.905 7.972 1.00 83.31 89 LEU A N 1
ATOM 720 C CA . LEU A 1 89 ? 7.373 -3.194 8.554 1.00 83.31 89 LEU A CA 1
ATOM 721 C C . LEU A 1 89 ? 7.401 -3.138 10.085 1.00 83.31 89 LEU A C 1
ATOM 723 O O . LEU A 1 89 ? 6.890 -4.045 10.736 1.00 83.31 89 LEU A O 1
ATOM 727 N N . GLN A 1 90 ? 7.934 -2.054 10.663 1.00 82.38 90 GLN A N 1
ATOM 728 C CA . GLN A 1 90 ? 8.055 -1.909 12.123 1.00 82.38 90 GLN A CA 1
ATOM 729 C C . GLN A 1 90 ? 6.691 -1.887 12.835 1.00 82.38 90 GLN A C 1
ATOM 731 O O . GLN A 1 90 ? 6.584 -2.311 13.978 1.00 82.38 90 GLN A O 1
ATOM 736 N N . PHE A 1 91 ? 5.640 -1.460 12.130 1.00 79.88 91 PHE A N 1
ATOM 737 C CA . PHE A 1 91 ? 4.268 -1.382 12.636 1.00 79.88 91 PHE A CA 1
ATOM 738 C C . PHE A 1 91 ? 3.461 -2.663 12.380 1.00 79.88 91 PHE A C 1
ATOM 740 O O . PHE A 1 91 ? 2.261 -2.724 12.665 1.00 79.88 91 PHE A O 1
ATOM 747 N N . ASN A 1 92 ? 4.095 -3.700 11.821 1.00 84.06 92 ASN A N 1
ATOM 748 C CA . ASN A 1 92 ? 3.440 -4.943 11.418 1.00 84.06 92 ASN A CA 1
ATOM 749 C C . ASN A 1 92 ? 2.215 -4.693 10.517 1.00 84.06 92 ASN A C 1
ATOM 751 O O . ASN A 1 92 ? 1.171 -5.327 10.695 1.00 84.06 92 ASN A O 1
ATOM 755 N N . LEU A 1 93 ? 2.316 -3.726 9.596 1.00 83.25 93 LEU A N 1
ATOM 756 C CA . LEU A 1 93 ? 1.267 -3.464 8.605 1.00 83.25 93 LEU A CA 1
ATOM 757 C C . LEU A 1 93 ? 1.330 -4.472 7.453 1.00 83.25 93 LEU A C 1
ATOM 759 O O . LEU A 1 93 ? 0.308 -4.784 6.856 1.00 83.25 93 LEU A O 1
ATOM 763 N N . PHE A 1 94 ? 2.515 -5.007 7.164 1.00 85.94 94 PHE A N 1
ATOM 764 C CA . PHE A 1 94 ? 2.705 -6.151 6.281 1.00 85.94 94 PHE A CA 1
ATOM 765 C C . PHE A 1 94 ? 3.976 -6.919 6.671 1.00 85.94 94 PHE A C 1
ATOM 767 O O . PHE A 1 94 ? 4.767 -6.452 7.494 1.00 85.94 94 PHE A O 1
ATOM 774 N N . HIS A 1 95 ? 4.173 -8.096 6.074 1.00 86.12 95 HIS A N 1
ATOM 775 C CA . HIS A 1 95 ? 5.331 -8.954 6.322 1.00 86.12 95 HIS A CA 1
ATOM 776 C C . HIS A 1 95 ? 6.040 -9.335 5.023 1.00 86.12 95 HIS A C 1
ATOM 778 O O . HIS A 1 95 ? 5.434 -9.368 3.952 1.00 86.12 95 HIS A O 1
ATOM 784 N N . LEU A 1 96 ? 7.332 -9.647 5.143 1.00 85.50 96 LEU A N 1
ATOM 785 C CA . LEU A 1 96 ? 8.151 -10.183 4.061 1.00 85.50 96 LEU A CA 1
ATOM 786 C C . LEU A 1 96 ? 8.369 -11.694 4.255 1.00 85.50 96 LEU A C 1
ATOM 788 O O . LEU A 1 96 ? 8.591 -12.119 5.390 1.00 85.50 96 LEU A O 1
ATOM 792 N N . PRO A 1 97 ? 8.377 -12.494 3.174 1.00 87.25 97 PRO A N 1
ATOM 793 C CA . PRO A 1 97 ? 8.028 -12.103 1.807 1.00 87.25 97 PRO A CA 1
ATOM 794 C C . PRO A 1 97 ? 6.538 -11.746 1.690 1.00 87.25 97 PRO A C 1
ATOM 796 O O . PRO A 1 97 ? 5.691 -12.380 2.317 1.00 87.25 97 PRO A O 1
ATOM 799 N N . VAL A 1 98 ? 6.222 -10.729 0.882 1.00 86.00 98 VAL A N 1
ATOM 800 C CA . VAL A 1 98 ? 4.825 -10.349 0.640 1.00 86.00 98 VAL A CA 1
ATOM 801 C C . VAL A 1 98 ? 4.159 -11.466 -0.165 1.00 86.00 98 VAL A C 1
ATOM 803 O O . VAL A 1 98 ? 4.686 -11.830 -1.217 1.00 86.00 98 VAL A O 1
ATOM 806 N N . PRO A 1 99 ? 3.005 -12.004 0.260 1.00 87.56 99 PRO A N 1
ATOM 807 C CA . PRO A 1 99 ? 2.335 -13.093 -0.447 1.00 87.56 99 PRO A CA 1
ATOM 808 C C . PRO A 1 99 ? 1.579 -12.601 -1.700 1.00 87.56 99 P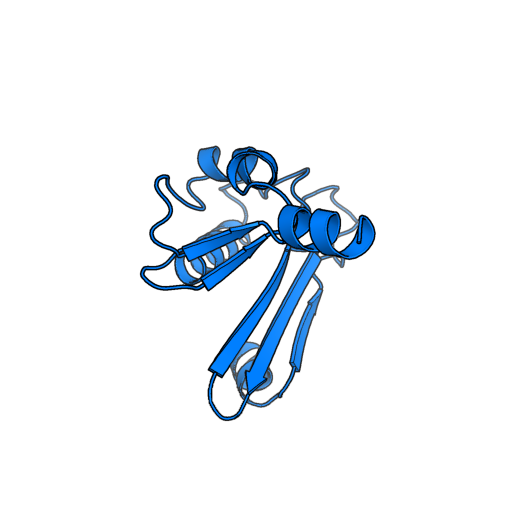RO A C 1
ATOM 810 O O . PRO A 1 99 ? 0.530 -13.126 -2.048 1.00 87.56 99 PRO A O 1
ATOM 813 N N . SER A 1 100 ? 2.075 -11.586 -2.398 1.00 86.94 100 SER A N 1
ATOM 814 C CA . SER A 1 100 ? 1.394 -10.934 -3.521 1.00 86.94 100 SER A CA 1
ATOM 815 C C . SER A 1 100 ? 2.336 -10.817 -4.720 1.00 86.94 100 SER A C 1
ATOM 817 O O . SER A 1 100 ? 3.556 -10.796 -4.563 1.00 86.94 100 SER A O 1
ATOM 819 N N . TYR A 1 101 ? 1.781 -10.719 -5.926 1.00 88.06 101 TYR A N 1
ATOM 820 C CA . TYR A 1 101 ? 2.550 -10.424 -7.132 1.00 88.06 101 TYR A CA 1
ATOM 821 C C . TYR A 1 101 ? 2.854 -8.928 -7.172 1.00 88.06 101 TYR A C 1
ATOM 823 O O . TYR A 1 101 ? 1.955 -8.122 -7.410 1.00 88.06 101 TYR A O 1
ATOM 831 N N . ILE A 1 102 ? 4.108 -8.558 -6.911 1.00 88.31 102 ILE A N 1
ATOM 832 C CA . ILE A 1 102 ? 4.543 -7.159 -6.874 1.00 88.31 102 ILE A CA 1
ATOM 833 C C . ILE A 1 102 ? 5.119 -6.752 -8.232 1.00 88.31 102 ILE A C 1
ATOM 835 O O . ILE A 1 102 ? 6.033 -7.399 -8.741 1.00 88.31 102 ILE A O 1
ATOM 839 N N . HIS A 1 103 ? 4.615 -5.651 -8.783 1.00 88.88 103 HIS A N 1
ATOM 840 C CA . HIS A 1 103 ? 5.035 -5.071 -10.056 1.00 88.88 103 HIS A CA 1
ATOM 841 C C . HIS A 1 103 ? 5.590 -3.665 -9.819 1.00 88.88 103 HIS A C 1
ATOM 843 O O . HIS A 1 103 ? 4.853 -2.777 -9.395 1.00 88.88 103 HIS A O 1
ATOM 849 N N . ASN A 1 104 ? 6.874 -3.448 -10.113 1.00 88.44 104 ASN A N 1
ATOM 850 C CA . ASN A 1 104 ? 7.497 -2.122 -10.063 1.00 88.44 104 ASN A CA 1
ATOM 851 C C . ASN A 1 104 ? 7.223 -1.381 -11.380 1.00 88.44 104 ASN A C 1
ATOM 853 O O . ASN A 1 104 ? 7.840 -1.664 -12.410 1.00 88.44 104 ASN A O 1
ATOM 857 N N . THR A 1 105 ? 6.293 -0.430 -11.359 1.00 87.44 105 THR A N 1
ATOM 858 C CA . THR A 1 105 ? 5.886 0.305 -12.558 1.00 87.44 105 THR A CA 1
ATOM 859 C C . THR A 1 105 ? 6.927 1.326 -12.995 1.00 87.44 105 THR A C 1
ATOM 861 O O . THR A 1 105 ? 7.014 1.597 -14.188 1.00 87.44 105 THR A O 1
ATOM 864 N N . GLN A 1 106 ? 7.759 1.873 -12.100 1.00 86.19 106 GLN A N 1
ATOM 865 C CA . GLN A 1 106 ? 8.811 2.815 -12.500 1.00 86.19 106 GLN A CA 1
ATOM 866 C C . GLN A 1 106 ? 9.800 2.170 -13.477 1.00 86.19 106 GLN A C 1
ATOM 868 O O . GLN A 1 106 ? 10.264 2.842 -14.394 1.00 86.19 106 GLN A O 1
ATOM 873 N N . GLN A 1 107 ? 10.109 0.877 -13.328 1.00 82.69 107 GLN A N 1
ATOM 874 C CA . GLN A 1 107 ? 10.936 0.163 -14.308 1.00 82.69 107 GLN A CA 1
ATOM 875 C C . GLN A 1 107 ? 10.259 0.087 -15.682 1.00 82.69 107 GLN A C 1
ATOM 877 O O . GLN A 1 107 ? 10.906 0.352 -16.691 1.00 82.69 107 GLN A O 1
ATOM 882 N N . VAL A 1 108 ? 8.954 -0.196 -15.718 1.00 83.00 108 VAL A N 1
ATOM 883 C CA . VAL A 1 108 ? 8.166 -0.238 -16.962 1.00 83.00 108 VAL A CA 1
ATOM 884 C C . VAL A 1 108 ? 8.136 1.136 -17.640 1.00 83.00 108 VAL A C 1
ATOM 886 O O . VAL A 1 108 ? 8.381 1.238 -18.838 1.00 83.00 108 VAL A O 1
ATOM 889 N N . PHE A 1 109 ? 7.913 2.207 -16.875 1.00 83.19 109 PHE A N 1
ATOM 890 C CA . PHE A 1 109 ? 7.914 3.575 -17.401 1.00 83.19 109 PHE A CA 1
ATOM 891 C C . PHE A 1 109 ? 9.294 4.027 -17.888 1.00 83.19 109 PHE A C 1
ATOM 893 O O . PHE A 1 109 ? 9.382 4.706 -18.906 1.00 83.19 109 PHE A O 1
ATOM 900 N N . LYS A 1 110 ? 10.377 3.643 -17.197 1.00 80.75 110 LYS A N 1
ATOM 901 C CA . LYS A 1 110 ? 11.750 3.923 -17.647 1.00 80.75 110 LYS A CA 1
ATOM 902 C C . LYS A 1 110 ? 12.053 3.272 -18.993 1.00 80.75 110 LYS A C 1
ATOM 904 O O . LYS A 1 110 ? 12.783 3.869 -19.772 1.00 80.75 110 LYS A O 1
ATOM 909 N N . LEU A 1 111 ? 11.529 2.076 -19.256 1.00 79.38 111 LEU A N 1
ATOM 910 C CA . LEU A 1 111 ? 11.665 1.437 -20.565 1.00 79.38 111 LEU A CA 1
ATOM 911 C C . LEU A 1 111 ? 10.880 2.219 -21.621 1.00 79.38 111 LEU A C 1
ATOM 913 O O . LEU A 1 111 ? 11.466 2.647 -22.601 1.00 79.38 111 LEU A O 1
ATOM 917 N N . TRP A 1 112 ? 9.606 2.520 -21.353 1.00 76.25 112 TRP A N 1
ATOM 918 C CA . TRP A 1 112 ? 8.749 3.249 -22.295 1.00 76.25 112 TRP A CA 1
ATOM 919 C C . TRP A 1 112 ? 9.247 4.657 -22.651 1.00 76.25 112 TRP A C 1
ATOM 921 O O . TRP A 1 112 ? 9.040 5.107 -23.767 1.00 76.25 112 TRP A O 1
ATOM 931 N N . PHE A 1 113 ? 9.871 5.370 -21.709 1.00 73.31 113 PHE A N 1
ATOM 932 C CA . PHE A 1 113 ? 10.366 6.732 -21.941 1.00 73.31 113 PHE A CA 1
ATOM 933 C C . PHE A 1 113 ? 11.747 6.782 -22.618 1.00 73.31 113 PHE A C 1
ATOM 935 O O . PHE A 1 113 ? 12.129 7.826 -23.138 1.00 73.31 113 PHE A O 1
ATOM 942 N N . ASN A 1 114 ? 12.523 5.694 -22.554 1.00 66.75 114 ASN A N 1
ATOM 943 C CA . ASN A 1 114 ? 13.834 5.603 -23.206 1.00 66.75 114 ASN A CA 1
ATOM 944 C C . ASN A 1 114 ? 13.7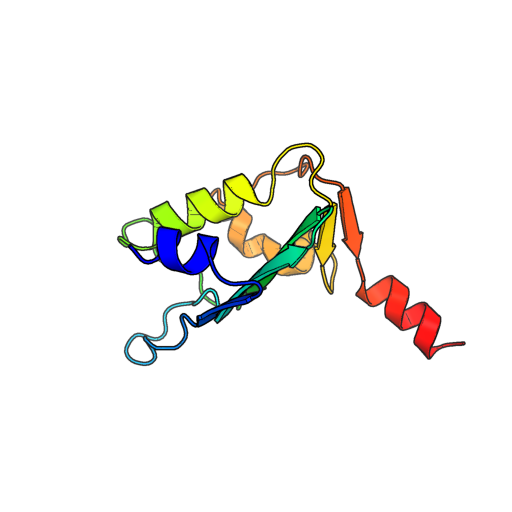76 4.905 -24.581 1.00 66.75 114 ASN A C 1
ATOM 946 O O . ASN A 1 114 ? 14.826 4.780 -25.215 1.00 66.75 114 ASN A O 1
ATOM 950 N N . ASP A 1 115 ? 12.586 4.474 -25.013 1.00 49.88 115 ASP A N 1
ATOM 951 C CA . ASP A 1 115 ? 12.249 4.091 -26.394 1.00 49.88 115 ASP A CA 1
ATOM 952 C C . ASP A 1 115 ? 11.743 5.313 -27.188 1.00 49.88 115 ASP A C 1
ATOM 954 O O . ASP A 1 115 ? 12.008 5.374 -28.413 1.00 49.88 115 ASP A O 1
#

Secondary structure (DSSP, 8-state):
-HHHHHHH-SEEEEE-TT-TTS------EEEEEE-SS-EEEEEE--TT----TTSTTHHHHHHHHHHHS-TT-EEEESS-HHHHHHHHHTTTSS-SSPSSEEEEHHHHHHHHHH-